Protein AF-A0A9X3ATW0-F1 (afdb_monomer_lite)

Foldseek 3Di:
DPPDPPPDDPVPDDPVNVVVVVVVVVVVVVVLVVLVCVLCVQVVDDPPDPSNQVSVLVSLLVVLCVVPLVCQCVPVHDVRSVVCVVPVSVVSSVVSSVVVVVVVVPPPDD

Radius of gyration: 18.14 Å; chains: 1; bounding box: 45×29×46 Å

Organism: NCBI:txid2975440

Sequence (110 aa):
MLSCLPDCQLSELSASDWLWLLAFGVFVYASSRLWARWAFSYDKYPMTSLRWHAPRFIYIAFVTAMLTVVPAYTFFGEDSGYWYSRILYFPTILIAYAAWLLVDVNKPSE

pLDDT: mean 85.63, std 10.6, range [50.66, 95.44]

Structure (mmCIF, N/CA/C/O backbone):
data_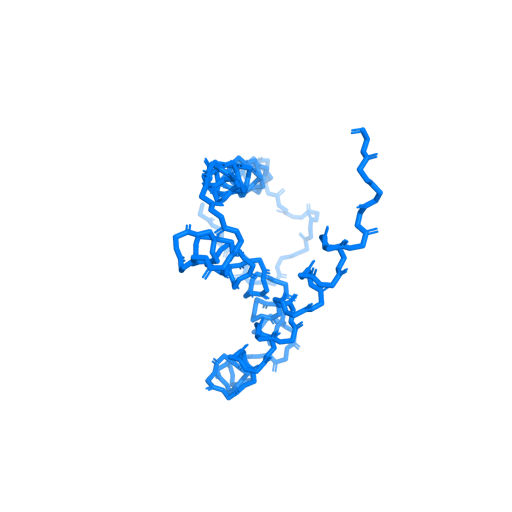AF-A0A9X3ATW0-F1
#
_entry.id   AF-A0A9X3ATW0-F1
#
loop_
_atom_site.group_PDB
_atom_site.id
_atom_site.type_symbol
_atom_site.label_atom_id
_atom_site.label_alt_id
_atom_site.label_comp_id
_atom_site.label_asym_id
_atom_site.label_entity_id
_atom_site.label_seq_id
_atom_site.pdbx_PDB_ins_code
_atom_site.Cartn_x
_atom_site.Cartn_y
_atom_site.Cartn_z
_atom_site.occupancy
_atom_site.B_iso_or_equiv
_atom_site.auth_seq_id
_atom_site.auth_comp_id
_atom_site.auth_asym_id
_atom_site.auth_atom_id
_atom_site.pdbx_PDB_model_num
ATOM 1 N N . MET A 1 1 ? 15.360 16.621 -16.004 1.00 50.66 1 MET A N 1
ATOM 2 C CA . MET A 1 1 ? 14.386 15.789 -16.742 1.00 50.66 1 MET A CA 1
ATOM 3 C C . MET A 1 1 ? 15.127 14.497 -17.004 1.00 50.66 1 MET A C 1
ATOM 5 O O . MET A 1 1 ? 16.267 14.594 -17.430 1.00 50.66 1 MET A O 1
ATOM 9 N N . LEU A 1 2 ? 14.579 13.352 -16.604 1.00 54.56 2 LEU A N 1
ATOM 10 C CA . LEU A 1 2 ? 15.272 12.058 -16.582 1.00 54.56 2 LEU A CA 1
ATOM 11 C C . LEU A 1 2 ? 15.494 11.541 -18.017 1.00 54.56 2 LEU A C 1
ATOM 13 O O . LEU A 1 2 ? 14.822 10.620 -18.461 1.00 54.56 2 LEU A O 1
ATOM 17 N N . SER A 1 3 ? 16.387 12.187 -18.769 1.00 56.72 3 SER A N 1
ATOM 18 C CA . SER A 1 3 ? 16.524 12.043 -20.226 1.00 56.72 3 SER A CA 1
ATOM 19 C C . SER A 1 3 ? 17.042 10.678 -20.689 1.00 56.72 3 SER A C 1
ATOM 21 O O . SER A 1 3 ? 17.062 10.425 -21.886 1.00 56.72 3 SER A O 1
ATOM 23 N N . CYS A 1 4 ? 17.501 9.834 -19.764 1.00 59.97 4 CYS A N 1
ATOM 24 C CA . CYS A 1 4 ? 18.221 8.594 -20.058 1.00 59.97 4 CYS A CA 1
ATOM 25 C C . CYS A 1 4 ? 17.626 7.354 -19.358 1.00 59.97 4 CYS A C 1
ATOM 27 O O . CYS A 1 4 ? 18.201 6.271 -19.409 1.00 59.97 4 CYS A O 1
ATOM 29 N N . LEU A 1 5 ? 16.464 7.466 -18.698 1.00 54.25 5 LEU A N 1
ATOM 30 C CA . LEU A 1 5 ? 15.741 6.255 -18.292 1.00 54.25 5 LEU A CA 1
ATOM 31 C C . LEU A 1 5 ? 15.060 5.622 -19.518 1.00 54.25 5 LEU A C 1
ATOM 33 O O . LEU A 1 5 ? 14.443 6.361 -20.288 1.00 54.25 5 LEU A O 1
ATOM 37 N N . PRO A 1 6 ? 15.112 4.286 -19.686 1.00 57.47 6 PRO A N 1
ATOM 38 C CA . PRO A 1 6 ? 15.538 3.281 -18.703 1.00 57.47 6 PRO A CA 1
ATOM 39 C C . PRO A 1 6 ? 16.987 2.766 -18.853 1.00 57.47 6 PRO A C 1
ATOM 41 O O . PRO A 1 6 ? 17.419 1.984 -18.012 1.00 57.47 6 PRO A O 1
ATOM 44 N N . ASP A 1 7 ? 17.738 3.190 -19.874 1.00 63.56 7 ASP A N 1
ATOM 45 C CA . ASP A 1 7 ? 18.985 2.526 -20.303 1.00 63.56 7 ASP A CA 1
ATOM 46 C C . ASP A 1 7 ? 20.279 3.039 -19.635 1.00 63.56 7 ASP A C 1
ATOM 48 O O . ASP A 1 7 ? 21.371 2.550 -19.926 1.00 63.56 7 ASP A O 1
ATOM 52 N N . CYS A 1 8 ? 20.187 4.014 -18.730 1.00 65.25 8 CYS A N 1
ATOM 53 C CA . CYS A 1 8 ? 21.352 4.579 -18.048 1.00 65.25 8 CYS A CA 1
ATOM 54 C C . CYS A 1 8 ? 21.910 3.679 -16.927 1.00 65.25 8 CYS A C 1
ATOM 56 O O . CYS A 1 8 ? 21.171 3.187 -16.070 1.00 65.25 8 CYS A O 1
ATOM 58 N N . GLN A 1 9 ? 23.241 3.547 -16.854 1.00 66.44 9 GLN A N 1
ATOM 59 C CA . GLN A 1 9 ? 23.905 2.949 -15.690 1.00 66.44 9 GLN A CA 1
ATOM 60 C C . GLN A 1 9 ? 23.825 3.892 -14.476 1.00 66.44 9 GLN A C 1
ATOM 62 O O . GLN A 1 9 ? 23.931 5.108 -14.615 1.00 66.44 9 GLN A O 1
ATOM 67 N N . LEU A 1 10 ? 23.696 3.342 -13.258 1.00 66.38 10 LEU A N 1
ATOM 68 C CA . LEU A 1 10 ? 23.585 4.123 -12.008 1.00 66.38 10 LEU A CA 1
ATOM 69 C C . LEU A 1 10 ? 24.740 5.122 -11.789 1.00 66.38 10 LEU A C 1
ATOM 71 O O . LEU A 1 10 ? 24.563 6.136 -11.115 1.00 66.38 10 LEU A O 1
ATOM 75 N N . SER A 1 11 ? 25.913 4.840 -12.361 1.00 69.19 11 SER A N 1
ATOM 76 C CA . SER A 1 11 ? 27.105 5.697 -12.338 1.00 69.19 11 SER A CA 1
ATOM 77 C C . SER A 1 11 ? 27.002 6.946 -13.216 1.00 69.19 11 SER A C 1
ATOM 79 O O . SER A 1 11 ? 27.793 7.866 -13.035 1.00 69.19 11 SER A O 1
ATOM 81 N N . GLU A 1 12 ? 26.057 6.986 -14.155 1.00 75.25 12 GLU A N 1
ATOM 82 C CA . GLU A 1 12 ? 25.860 8.098 -15.093 1.00 75.25 12 GLU A CA 1
ATOM 83 C C . GLU A 1 12 ? 24.791 9.094 -14.620 1.00 75.25 12 GLU A C 1
ATOM 85 O O . GLU A 1 12 ? 24.587 10.131 -15.252 1.00 75.25 12 GLU A O 1
ATOM 90 N N . LEU A 1 13 ? 24.120 8.817 -13.493 1.00 72.69 13 LEU A N 1
ATOM 91 C CA . LEU A 1 13 ? 23.143 9.744 -12.929 1.00 72.69 13 LEU A CA 1
ATOM 92 C C . LEU A 1 13 ? 23.823 11.029 -12.465 1.00 72.69 13 LEU A C 1
ATOM 94 O O . LEU A 1 13 ? 24.754 11.020 -11.654 1.00 72.69 13 LEU A O 1
ATOM 98 N N . SER A 1 14 ? 23.283 12.157 -12.917 1.00 82.94 14 SER A N 1
ATOM 99 C CA . SER A 1 14 ? 23.728 13.460 -12.449 1.00 82.94 14 SER A CA 1
ATOM 100 C C . SER A 1 14 ? 23.337 13.678 -10.980 1.00 82.94 14 SER A C 1
ATOM 102 O O . SER A 1 14 ? 22.408 13.060 -10.450 1.00 82.94 14 SER A O 1
ATOM 104 N N . ALA A 1 15 ? 24.023 14.597 -10.295 1.00 84.62 15 ALA A N 1
ATOM 105 C CA . ALA A 1 15 ? 23.716 14.927 -8.900 1.00 84.62 15 ALA A CA 1
ATOM 106 C C . ALA A 1 15 ? 22.258 15.394 -8.701 1.00 84.62 15 ALA A C 1
ATOM 108 O O . ALA A 1 15 ? 21.668 15.153 -7.648 1.00 84.62 15 ALA A O 1
ATOM 109 N N . SER A 1 16 ? 21.654 16.032 -9.709 1.00 83.50 16 SER A N 1
ATOM 110 C CA . SER A 1 16 ? 20.244 16.422 -9.672 1.00 83.50 16 SER A CA 1
ATOM 111 C C . SER A 1 16 ? 19.303 15.222 -9.802 1.00 83.50 16 SER A C 1
ATOM 113 O O . SER A 1 16 ? 18.286 15.203 -9.114 1.00 83.50 16 SER A O 1
ATOM 115 N N . ASP A 1 17 ? 19.632 14.209 -10.610 1.00 80.25 17 ASP A N 1
ATOM 116 C CA . ASP A 1 17 ? 18.830 12.979 -10.722 1.00 80.25 17 ASP A CA 1
ATOM 117 C C . ASP A 1 17 ? 18.813 12.203 -9.398 1.00 80.25 17 ASP A C 1
ATOM 119 O O . ASP A 1 17 ? 17.756 11.762 -8.943 1.00 80.25 17 ASP A O 1
ATOM 123 N N . TRP A 1 18 ? 19.957 12.129 -8.711 1.00 83.12 18 TRP A N 1
ATOM 124 C CA . TRP A 1 18 ? 20.038 11.578 -7.355 1.00 83.12 18 TRP A CA 1
ATOM 125 C C . TRP A 1 18 ? 19.181 12.350 -6.350 1.00 83.12 18 TRP A C 1
ATOM 127 O O . TRP A 1 18 ? 18.495 11.746 -5.522 1.00 83.12 18 TRP A O 1
ATOM 137 N N . LEU A 1 19 ? 19.179 13.682 -6.430 1.00 88.00 19 LEU A N 1
ATOM 138 C CA . LEU A 1 19 ? 18.367 14.525 -5.554 1.00 88.00 19 LEU A CA 1
ATOM 139 C C . LEU A 1 19 ? 16.867 14.303 -5.801 1.00 88.00 19 LEU A C 1
ATOM 141 O O . LEU A 1 19 ? 16.102 14.211 -4.842 1.00 88.00 19 LEU A O 1
ATOM 145 N N . TRP A 1 20 ? 16.452 14.130 -7.059 1.00 81.75 20 TRP A N 1
ATOM 146 C CA . TRP A 1 20 ? 15.076 13.766 -7.407 1.00 81.75 20 TRP A CA 1
ATOM 147 C C . TRP A 1 20 ? 14.677 12.386 -6.882 1.00 81.75 20 TRP A C 1
ATOM 149 O O . TRP A 1 20 ? 13.587 12.252 -6.327 1.00 81.75 20 TRP A O 1
ATOM 159 N N . LEU A 1 21 ? 15.548 11.379 -6.994 1.00 81.81 21 LEU A N 1
ATOM 160 C CA . LEU A 1 21 ? 15.294 10.044 -6.441 1.00 81.81 21 LEU A CA 1
ATOM 161 C C . LEU A 1 21 ? 15.145 10.073 -4.916 1.00 81.81 21 LEU A C 1
ATOM 163 O O . LEU A 1 21 ? 14.213 9.476 -4.374 1.00 81.81 21 LEU A O 1
ATOM 167 N N . LEU A 1 22 ? 16.018 10.806 -4.218 1.00 88.00 22 LEU A N 1
ATOM 168 C CA . LEU A 1 22 ? 15.919 10.981 -2.768 1.00 88.00 22 LEU A CA 1
ATOM 169 C C . LEU A 1 22 ? 14.641 11.725 -2.375 1.00 88.00 22 LEU A C 1
ATOM 171 O O . LEU A 1 22 ? 13.931 11.282 -1.472 1.00 88.00 22 LEU A O 1
ATOM 175 N N . ALA A 1 23 ? 14.311 12.818 -3.066 1.00 87.69 23 ALA A N 1
ATOM 176 C CA . ALA A 1 23 ? 13.084 13.572 -2.823 1.00 87.69 23 ALA A CA 1
ATOM 177 C C . ALA A 1 23 ? 11.837 12.702 -3.039 1.00 87.69 23 ALA A C 1
ATOM 179 O O . ALA A 1 23 ? 10.919 12.723 -2.217 1.00 87.69 23 ALA A O 1
ATOM 180 N N . PHE A 1 24 ? 11.828 11.886 -4.095 1.00 84.00 24 PHE A N 1
ATOM 181 C CA . PHE A 1 24 ? 10.763 10.925 -4.358 1.00 84.00 24 PHE A CA 1
ATOM 182 C C . PHE A 1 24 ? 10.653 9.877 -3.242 1.00 84.00 24 PHE A C 1
ATOM 184 O O . PHE A 1 24 ? 9.561 9.651 -2.721 1.00 84.00 24 PHE A O 1
ATOM 191 N N . GLY A 1 25 ? 11.771 9.292 -2.804 1.00 85.69 25 GLY A N 1
ATOM 192 C CA . GLY A 1 25 ? 11.788 8.336 -1.693 1.00 85.69 25 GLY A CA 1
ATOM 193 C C . GLY A 1 25 ? 11.249 8.933 -0.388 1.00 85.69 25 GLY A C 1
ATOM 194 O O . GLY A 1 25 ? 10.403 8.326 0.274 1.00 85.69 25 GLY A O 1
ATOM 195 N N . VAL A 1 26 ? 11.668 10.157 -0.047 1.00 89.06 26 VAL A N 1
ATOM 196 C CA . VAL A 1 26 ? 11.159 10.896 1.121 1.00 89.06 26 VAL A CA 1
ATOM 197 C C . VAL A 1 26 ? 9.661 11.165 0.991 1.00 89.06 26 VAL A C 1
ATOM 199 O O . VAL A 1 26 ? 8.919 10.969 1.955 1.00 89.06 26 VAL A O 1
ATOM 202 N N . PHE A 1 27 ? 9.195 11.570 -0.190 1.00 88.50 27 PHE A N 1
ATOM 203 C CA . PHE A 1 27 ? 7.780 11.819 -0.452 1.00 88.50 27 PHE A CA 1
ATOM 204 C C . PHE A 1 27 ? 6.928 10.557 -0.275 1.00 88.50 27 PHE A C 1
ATOM 206 O O . PHE A 1 27 ? 5.902 10.599 0.410 1.00 88.50 27 PHE A O 1
ATOM 213 N N . VAL A 1 28 ? 7.363 9.424 -0.833 1.00 84.81 28 VAL A N 1
ATOM 214 C CA . VAL A 1 28 ? 6.675 8.131 -0.692 1.00 84.81 28 VAL A CA 1
ATOM 215 C C . VAL A 1 28 ? 6.627 7.705 0.776 1.00 84.81 28 VAL A C 1
ATOM 217 O O . VAL A 1 28 ? 5.570 7.310 1.268 1.00 84.81 28 VAL A O 1
ATOM 220 N N . TYR A 1 29 ? 7.735 7.844 1.506 1.00 86.75 29 TYR A N 1
ATOM 221 C CA . TYR A 1 29 ? 7.803 7.517 2.930 1.00 86.75 29 TYR A CA 1
ATOM 222 C C . TYR A 1 29 ? 6.902 8.408 3.801 1.00 86.75 29 TYR A C 1
ATOM 224 O O . TYR A 1 29 ? 6.191 7.923 4.684 1.00 86.75 29 TYR A O 1
ATOM 232 N N . ALA A 1 30 ? 6.901 9.720 3.560 1.00 88.88 30 ALA A N 1
ATOM 233 C CA . ALA A 1 30 ? 6.039 10.648 4.284 1.00 88.88 30 ALA A CA 1
ATOM 234 C C . ALA A 1 30 ? 4.555 10.361 4.000 1.00 88.88 30 ALA A C 1
ATOM 236 O O . ALA A 1 30 ? 3.741 10.309 4.927 1.00 88.88 30 ALA A O 1
ATOM 237 N N . SER A 1 31 ? 4.222 10.112 2.731 1.00 87.00 31 SER A N 1
ATOM 238 C CA . SER A 1 31 ? 2.864 9.786 2.291 1.00 87.00 31 SER A CA 1
ATOM 239 C C . SER A 1 31 ? 2.372 8.477 2.906 1.00 87.00 31 SER A C 1
ATOM 241 O O . SER A 1 31 ? 1.271 8.441 3.454 1.00 87.00 31 SER A O 1
ATOM 243 N N . SER A 1 32 ? 3.194 7.424 2.911 1.00 84.94 32 SER A N 1
ATOM 244 C CA . SER A 1 32 ? 2.817 6.132 3.498 1.00 84.94 32 SER A CA 1
ATOM 245 C C . SER A 1 32 ? 2.550 6.241 5.001 1.00 84.94 32 SER A C 1
ATOM 247 O O . SER A 1 32 ? 1.546 5.717 5.485 1.00 84.94 32 SER A O 1
ATOM 249 N N . ARG A 1 33 ? 3.369 7.001 5.744 1.00 89.75 33 ARG A N 1
ATOM 250 C CA . ARG A 1 33 ? 3.128 7.273 7.170 1.00 89.75 33 ARG A CA 1
ATOM 251 C C . ARG A 1 33 ? 1.838 8.041 7.419 1.00 89.75 33 ARG A C 1
ATOM 253 O O . ARG A 1 33 ? 1.133 7.736 8.381 1.00 89.75 33 ARG A O 1
ATOM 260 N N . LEU A 1 34 ? 1.537 9.044 6.597 1.00 90.75 34 LEU A N 1
ATOM 261 C CA . LEU A 1 34 ? 0.306 9.818 6.734 1.00 90.75 34 LEU A CA 1
ATOM 262 C C . LEU A 1 34 ? -0.922 8.929 6.510 1.00 90.75 34 LEU A C 1
ATOM 264 O O . LEU A 1 34 ? -1.857 8.959 7.310 1.00 90.75 34 LEU A O 1
ATOM 268 N N . TRP A 1 35 ? -0.881 8.096 5.471 1.00 89.12 35 TRP A N 1
ATOM 269 C CA . TRP A 1 35 ? -1.947 7.152 5.148 1.00 89.12 35 TRP A CA 1
ATOM 270 C C . TRP A 1 35 ? -2.133 6.091 6.229 1.00 89.12 35 TRP A C 1
ATOM 272 O O . TRP A 1 35 ? -3.266 5.823 6.616 1.00 89.12 35 TRP A O 1
ATOM 282 N N . ALA A 1 36 ? -1.044 5.550 6.779 1.00 90.62 36 ALA A N 1
ATOM 283 C CA . ALA A 1 36 ? -1.111 4.624 7.904 1.00 90.62 36 ALA A CA 1
ATOM 284 C C . ALA A 1 36 ? -1.775 5.285 9.122 1.00 90.62 36 ALA A C 1
ATOM 286 O O . ALA A 1 36 ? -2.734 4.754 9.676 1.00 90.62 36 ALA A O 1
ATOM 287 N N . ARG A 1 37 ? -1.323 6.485 9.513 1.00 93.38 37 ARG A N 1
ATOM 288 C CA . ARG A 1 37 ? -1.914 7.226 10.642 1.00 93.38 37 ARG A CA 1
ATOM 289 C C . ARG A 1 37 ? -3.398 7.487 10.438 1.00 93.38 37 ARG A C 1
ATOM 291 O O . ARG A 1 37 ? -4.182 7.277 11.358 1.00 93.38 37 ARG A O 1
ATOM 298 N N . TRP A 1 38 ? -3.789 7.921 9.243 1.00 93.69 38 TRP A N 1
ATOM 299 C CA . TRP A 1 38 ? -5.195 8.095 8.903 1.00 93.69 38 TRP A CA 1
ATOM 300 C C . TRP A 1 38 ? -5.961 6.776 9.024 1.00 93.69 38 TRP A C 1
ATOM 302 O O . TRP A 1 38 ? -6.994 6.748 9.690 1.00 93.69 38 TRP A O 1
ATOM 312 N N . ALA A 1 39 ? -5.435 5.684 8.468 1.00 91.19 39 ALA A N 1
ATOM 313 C CA . ALA A 1 39 ? -6.102 4.390 8.465 1.00 91.19 39 ALA A CA 1
ATOM 314 C C . ALA A 1 39 ? -6.367 3.852 9.876 1.00 91.19 39 ALA A C 1
ATOM 316 O O . ALA A 1 39 ? -7.471 3.392 10.176 1.00 91.19 39 ALA A O 1
ATOM 317 N N . PHE A 1 40 ? -5.374 3.978 10.755 1.00 90.44 40 PHE A N 1
ATOM 318 C CA . PHE A 1 40 ? -5.443 3.494 12.132 1.00 90.44 40 PHE A CA 1
ATOM 319 C C . PHE A 1 40 ? -6.096 4.487 13.105 1.00 90.44 40 PHE A C 1
ATOM 321 O O . PHE A 1 40 ? -6.621 4.075 14.131 1.00 90.44 40 PHE A O 1
ATOM 328 N N . SER A 1 41 ? -6.242 5.772 12.754 1.00 92.50 41 SER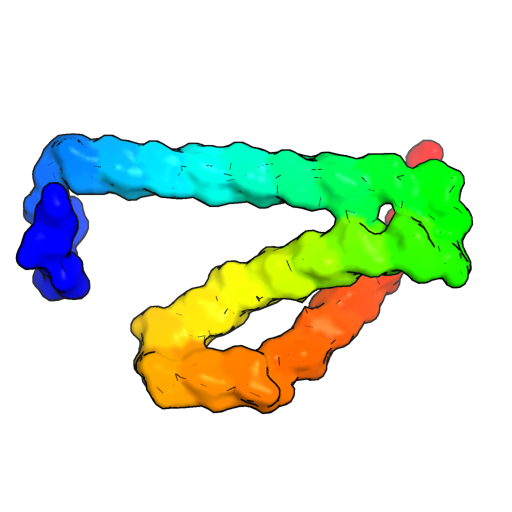 A N 1
ATOM 329 C CA . SER A 1 41 ? -6.977 6.752 13.586 1.00 92.50 41 SER A CA 1
ATOM 330 C C . SER A 1 41 ? -8.446 6.379 13.875 1.00 92.50 41 SER A C 1
ATOM 332 O O . SER A 1 41 ? -9.086 6.949 14.762 1.00 92.50 41 SER A O 1
ATOM 334 N N . TYR A 1 42 ? -8.988 5.405 13.140 1.00 88.31 42 TYR A N 1
ATOM 335 C CA . TYR A 1 42 ? -10.333 4.861 13.306 1.00 88.31 42 TYR A CA 1
ATOM 336 C C . TYR A 1 42 ? -10.418 3.730 14.350 1.00 88.31 42 TYR A C 1
ATOM 338 O O . TYR A 1 42 ? -11.454 3.075 14.422 1.00 88.31 42 TYR A O 1
ATOM 346 N N . ASP A 1 43 ? -9.383 3.495 15.168 1.00 86.88 43 ASP A N 1
ATOM 347 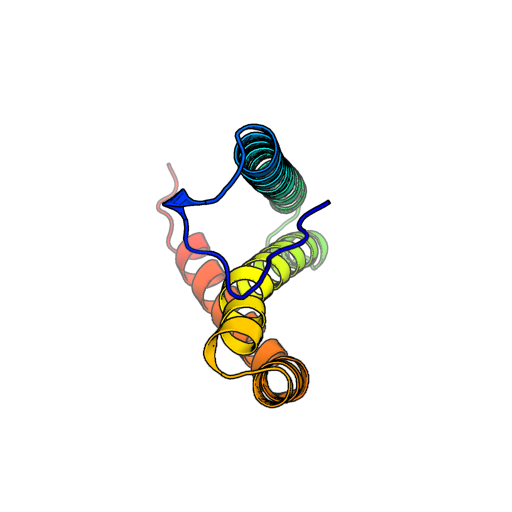C CA . ASP A 1 43 ? -9.407 2.531 16.294 1.00 86.88 43 ASP A CA 1
ATOM 348 C C . ASP A 1 43 ? -10.528 2.790 17.313 1.00 86.88 43 ASP A C 1
ATOM 350 O O . ASP A 1 43 ? -10.972 1.881 18.003 1.00 86.88 43 ASP A O 1
ATOM 354 N N . LYS A 1 44 ? -11.057 4.018 17.366 1.00 89.25 44 LYS A N 1
ATOM 355 C CA . LYS A 1 44 ? -12.211 4.364 18.211 1.00 89.25 44 LYS A CA 1
ATOM 356 C C . LYS A 1 44 ? -13.517 3.653 17.831 1.00 89.25 44 LYS A C 1
ATOM 358 O O . LYS A 1 44 ? -14.474 3.695 18.599 1.00 89.25 44 LYS A O 1
ATOM 363 N N . TYR A 1 45 ? -13.611 3.097 16.623 1.00 90.19 45 TYR A N 1
ATOM 364 C CA . TYR A 1 45 ? -14.796 2.371 16.172 1.00 90.19 45 TYR A CA 1
ATOM 365 C C . TYR A 1 45 ? -14.653 0.878 16.479 1.00 90.19 45 TYR A C 1
ATOM 367 O O . TYR A 1 45 ? -13.547 0.352 16.386 1.00 90.19 45 TYR A O 1
ATOM 375 N N . PRO A 1 46 ? -15.747 0.166 16.800 1.00 90.44 46 PRO A N 1
ATOM 376 C CA . PRO A 1 46 ? -15.663 -1.260 17.079 1.00 90.44 46 PRO A CA 1
ATOM 377 C C . PRO A 1 46 ? -15.220 -2.021 15.830 1.00 90.44 46 PRO A C 1
ATOM 379 O O . PRO A 1 46 ? -15.612 -1.662 14.713 1.00 90.44 46 PRO A O 1
ATOM 382 N N . MET A 1 47 ? -14.456 -3.096 16.033 1.00 89.44 47 MET A N 1
ATOM 383 C CA . MET A 1 47 ? -13.917 -3.925 14.952 1.00 89.44 47 MET A CA 1
ATOM 384 C C . MET A 1 47 ? -15.016 -4.419 14.007 1.00 89.44 47 MET A C 1
ATOM 386 O O . MET A 1 47 ? -14.825 -4.398 12.806 1.00 89.44 47 MET A O 1
ATOM 390 N N . THR A 1 48 ? -16.208 -4.742 14.514 1.00 89.56 48 THR A N 1
ATOM 391 C CA . THR A 1 48 ? -17.364 -5.181 13.708 1.00 89.56 48 THR A CA 1
ATOM 392 C C . THR A 1 48 ? -17.919 -4.117 12.754 1.00 89.56 48 THR A C 1
ATOM 394 O O . THR A 1 48 ? -18.771 -4.418 11.917 1.00 89.56 48 THR A O 1
ATOM 397 N N . SER A 1 49 ? -17.488 -2.859 12.873 1.00 93.06 49 SER A N 1
ATOM 398 C CA . SER A 1 49 ? -17.996 -1.768 12.051 1.00 93.06 49 SER A CA 1
ATOM 399 C C . SER A 1 49 ? -17.212 -1.601 10.753 1.00 93.06 49 SER A C 1
ATOM 401 O O . SER A 1 49 ? -15.981 -1.608 10.714 1.00 93.06 49 SER A O 1
ATOM 403 N N . LEU A 1 50 ? -17.937 -1.287 9.678 1.00 91.94 50 LEU A N 1
ATOM 404 C CA . LEU A 1 50 ? -17.327 -0.922 8.398 1.00 91.94 50 LEU A CA 1
ATOM 405 C C . LEU A 1 50 ? -16.388 0.292 8.522 1.00 91.94 50 LEU A C 1
ATOM 407 O O . LEU A 1 50 ? -15.405 0.389 7.794 1.00 91.94 50 LEU A O 1
ATOM 411 N N . ARG A 1 51 ? -16.660 1.203 9.466 1.00 92.25 51 ARG A N 1
ATOM 412 C CA . ARG A 1 51 ? -15.820 2.383 9.736 1.00 92.25 51 ARG A CA 1
ATOM 413 C C . ARG A 1 51 ? -14.446 2.018 10.298 1.00 92.25 51 ARG A C 1
ATOM 415 O O . ARG A 1 51 ? -13.510 2.784 10.096 1.00 92.25 51 ARG A O 1
ATOM 422 N N . TRP A 1 52 ? -14.321 0.874 10.970 1.00 92.81 52 TRP A N 1
ATOM 423 C CA . TRP A 1 52 ? -13.030 0.333 11.388 1.00 92.81 52 TRP A CA 1
ATOM 424 C C . TRP A 1 52 ? -12.323 -0.358 10.209 1.00 92.81 52 TRP A C 1
ATOM 426 O O . TRP A 1 52 ? -11.152 -0.093 9.941 1.00 92.81 52 TRP A O 1
ATOM 436 N N . HIS A 1 53 ? -13.038 -1.173 9.431 1.00 94.19 53 HIS A N 1
ATOM 437 C CA . HIS A 1 53 ? -12.431 -1.953 8.347 1.00 94.19 53 HIS A CA 1
ATOM 438 C C . HIS A 1 53 ? -12.011 -1.130 7.120 1.00 94.19 53 HIS A C 1
ATOM 440 O O . HIS A 1 53 ? -10.886 -1.276 6.643 1.00 94.19 53 HIS A O 1
ATOM 446 N N . ALA A 1 54 ? -12.889 -0.266 6.604 1.00 93.62 54 ALA A N 1
ATOM 447 C CA . ALA A 1 54 ? -12.704 0.420 5.324 1.00 93.62 54 ALA A CA 1
ATOM 448 C C . ALA A 1 54 ? -11.379 1.199 5.195 1.00 93.62 54 ALA A C 1
ATOM 450 O O . ALA A 1 54 ? -10.667 0.980 4.213 1.00 93.62 54 ALA A O 1
ATOM 451 N N . PRO A 1 55 ? -10.983 2.066 6.147 1.00 93.62 55 PRO A N 1
ATOM 452 C CA . PRO A 1 55 ? -9.756 2.844 5.987 1.00 93.62 55 PRO A CA 1
ATOM 453 C C . PRO A 1 55 ? -8.490 1.965 6.056 1.00 93.62 55 PRO A C 1
ATOM 455 O O . PRO A 1 55 ? -7.538 2.200 5.312 1.00 93.62 55 PRO A O 1
ATOM 458 N N . ARG A 1 56 ? -8.501 0.889 6.859 1.00 93.69 56 ARG A N 1
ATOM 459 C CA . ARG A 1 56 ? -7.420 -0.117 6.917 1.00 93.69 56 ARG A CA 1
ATOM 460 C C . ARG A 1 56 ? -7.330 -0.926 5.630 1.00 93.69 56 ARG A C 1
ATOM 462 O O . ARG A 1 56 ? -6.236 -1.139 5.121 1.00 93.69 56 ARG A O 1
ATOM 469 N N . PHE A 1 57 ? -8.476 -1.335 5.088 1.00 94.38 57 PHE A N 1
ATOM 470 C CA . PHE A 1 57 ? -8.546 -2.044 3.815 1.00 94.38 57 PHE A CA 1
ATOM 471 C C . PHE A 1 57 ? -7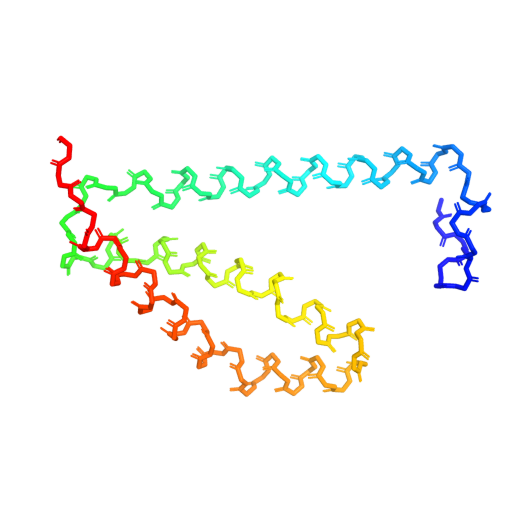.975 -1.197 2.675 1.00 94.38 57 PHE A C 1
ATOM 473 O O . PHE A 1 57 ? -7.150 -1.686 1.912 1.00 94.38 57 PHE A O 1
ATOM 480 N N . ILE A 1 58 ? -8.345 0.087 2.601 1.00 93.19 58 ILE A N 1
ATOM 481 C CA . ILE A 1 58 ? -7.815 1.028 1.601 1.00 93.19 58 ILE A CA 1
ATOM 482 C C . ILE A 1 58 ? -6.293 1.165 1.726 1.00 93.19 58 ILE A C 1
ATOM 484 O O . ILE A 1 58 ? -5.585 1.112 0.721 1.00 93.19 58 ILE A O 1
ATOM 488 N N . TYR A 1 59 ? -5.776 1.310 2.949 1.00 93.19 59 TYR A N 1
ATOM 489 C CA . TYR A 1 59 ? -4.334 1.386 3.182 1.00 93.19 59 TYR A CA 1
ATOM 490 C C . TYR A 1 59 ? -3.606 0.103 2.761 1.00 93.19 59 TYR A C 1
ATOM 492 O O . TYR A 1 59 ? -2.603 0.170 2.052 1.00 93.19 59 TYR A O 1
ATOM 500 N N . ILE A 1 60 ? -4.125 -1.064 3.146 1.00 93.69 60 ILE A N 1
ATOM 501 C CA . ILE A 1 60 ? -3.541 -2.359 2.777 1.00 93.69 60 ILE A CA 1
ATOM 502 C C . ILE A 1 60 ? -3.586 -2.552 1.263 1.00 93.69 60 ILE A C 1
ATOM 504 O O . ILE A 1 60 ? -2.570 -2.921 0.689 1.00 93.69 60 ILE A O 1
ATOM 508 N N . ALA A 1 61 ? -4.696 -2.210 0.604 1.00 92.81 61 ALA A N 1
ATOM 509 C CA . ALA A 1 61 ? -4.805 -2.241 -0.850 1.00 92.81 61 ALA A CA 1
ATOM 510 C C . ALA A 1 61 ? -3.710 -1.397 -1.517 1.00 92.81 61 ALA A C 1
ATOM 512 O O . ALA A 1 61 ? -2.985 -1.892 -2.377 1.00 92.81 61 ALA A O 1
ATOM 513 N N . PHE A 1 62 ? -3.525 -0.153 -1.065 1.00 90.56 62 PHE A N 1
ATOM 514 C CA . PHE A 1 62 ? -2.470 0.726 -1.568 1.00 90.56 62 PHE A CA 1
ATOM 515 C C . PHE A 1 62 ? -1.071 0.106 -1.416 1.00 90.56 62 PHE A C 1
ATOM 517 O O . PHE A 1 62 ? -0.308 0.059 -2.382 1.00 90.56 62 PHE A O 1
ATOM 524 N N . VAL A 1 63 ? -0.742 -0.417 -0.230 1.00 91.19 63 VAL A N 1
ATOM 525 C CA . VAL A 1 63 ? 0.552 -1.072 0.018 1.00 91.19 63 VAL A CA 1
ATOM 526 C C . VAL A 1 63 ? 0.716 -2.310 -0.864 1.00 91.19 63 VAL A C 1
ATOM 528 O O . VAL A 1 63 ? 1.765 -2.488 -1.482 1.00 91.19 63 VAL A O 1
ATOM 531 N N . THR A 1 64 ? -0.322 -3.139 -0.988 1.00 93.00 64 THR A N 1
ATOM 532 C CA . THR A 1 64 ? -0.316 -4.310 -1.868 1.00 93.00 64 THR A CA 1
ATOM 533 C C . THR A 1 64 ? -0.068 -3.903 -3.317 1.00 93.00 64 THR A C 1
ATOM 535 O O . THR A 1 64 ? 0.781 -4.515 -3.956 1.00 93.00 64 THR A O 1
ATOM 538 N N . ALA A 1 65 ? -0.719 -2.857 -3.838 1.00 89.94 65 ALA A N 1
ATOM 539 C CA . ALA A 1 65 ? -0.476 -2.371 -5.199 1.00 89.94 65 ALA A CA 1
ATOM 540 C C . ALA A 1 65 ? 0.984 -1.961 -5.412 1.00 89.94 65 ALA A C 1
ATOM 542 O O . ALA A 1 65 ? 1.597 -2.369 -6.396 1.00 89.94 65 ALA A O 1
ATOM 543 N N . MET A 1 66 ? 1.558 -1.205 -4.474 1.00 88.56 66 MET A N 1
ATOM 544 C CA . MET A 1 66 ? 2.960 -0.781 -4.554 1.00 88.56 66 MET A CA 1
ATOM 545 C C . MET A 1 66 ? 3.933 -1.964 -4.536 1.00 88.56 66 MET A C 1
ATOM 547 O O . MET A 1 66 ? 4.945 -1.929 -5.227 1.00 88.56 66 MET A O 1
ATOM 551 N N . LEU A 1 67 ? 3.620 -3.024 -3.789 1.00 90.12 67 LEU A N 1
ATOM 552 C CA . LEU A 1 67 ? 4.473 -4.210 -3.678 1.00 90.12 67 LEU A CA 1
ATOM 553 C C . LEU A 1 67 ? 4.268 -5.242 -4.789 1.00 90.12 67 LEU A C 1
ATOM 555 O O . LEU A 1 67 ? 5.099 -6.132 -4.935 1.00 90.12 67 LEU A O 1
ATOM 559 N N . THR A 1 68 ? 3.170 -5.173 -5.540 1.00 91.12 68 THR A N 1
ATOM 560 C CA . THR A 1 68 ? 2.810 -6.229 -6.499 1.00 91.12 68 THR A CA 1
ATOM 561 C C . THR A 1 68 ? 2.623 -5.703 -7.910 1.00 91.12 68 THR A C 1
ATOM 563 O O . THR A 1 68 ? 3.283 -6.190 -8.820 1.00 91.12 68 THR A O 1
ATOM 566 N N . VAL A 1 69 ? 1.796 -4.673 -8.105 1.00 88.94 69 VAL A N 1
ATOM 567 C CA . VAL A 1 69 ? 1.500 -4.112 -9.429 1.00 88.94 69 VAL A CA 1
ATOM 568 C C . VAL A 1 69 ? 2.727 -3.417 -10.005 1.00 88.94 69 VAL A C 1
ATOM 570 O O . VAL A 1 69 ? 3.043 -3.633 -11.171 1.00 88.94 69 VAL A O 1
ATOM 573 N N . VAL A 1 70 ? 3.441 -2.622 -9.197 1.00 86.75 70 VAL A N 1
ATOM 574 C CA . VAL A 1 70 ? 4.646 -1.918 -9.667 1.00 86.75 70 VAL A CA 1
ATOM 575 C C . VAL A 1 70 ? 5.726 -2.922 -10.088 1.00 86.75 70 VAL A C 1
ATOM 577 O O . VAL A 1 70 ? 6.130 -2.870 -11.245 1.00 86.75 70 VAL A O 1
ATOM 580 N N . PRO A 1 71 ? 6.122 -3.913 -9.261 1.00 87.31 71 PRO A N 1
ATOM 581 C CA . PRO A 1 71 ? 7.025 -4.970 -9.713 1.00 87.31 71 PRO A CA 1
ATOM 582 C C . PRO A 1 71 ? 6.490 -5.767 -10.903 1.00 87.31 71 PRO A C 1
ATOM 584 O O . PRO A 1 71 ? 7.261 -6.090 -11.802 1.00 87.31 71 PRO A O 1
ATOM 587 N N . ALA A 1 72 ? 5.187 -6.068 -10.947 1.00 88.81 72 ALA A N 1
ATOM 588 C CA . ALA A 1 72 ? 4.604 -6.812 -12.058 1.00 88.81 72 ALA A CA 1
ATOM 589 C C . ALA A 1 72 ? 4.774 -6.077 -13.391 1.00 88.81 72 ALA A C 1
ATOM 591 O O . ALA A 1 72 ? 5.147 -6.682 -14.392 1.00 88.81 72 ALA A O 1
ATOM 592 N N . TYR A 1 73 ? 4.547 -4.765 -13.378 1.00 85.56 73 TYR A N 1
ATOM 593 C CA . TYR A 1 73 ? 4.762 -3.897 -14.525 1.00 85.56 73 TYR A CA 1
ATOM 594 C C . TYR A 1 73 ? 6.252 -3.778 -14.876 1.00 85.56 73 TYR A C 1
ATOM 596 O O . TYR A 1 73 ? 6.632 -3.899 -16.036 1.00 85.56 73 TYR A O 1
ATOM 604 N N . THR A 1 74 ? 7.112 -3.566 -13.875 1.00 84.19 74 THR A N 1
ATOM 605 C CA . THR A 1 74 ? 8.545 -3.312 -14.084 1.00 84.19 74 THR A CA 1
ATOM 606 C C . THR A 1 74 ? 9.317 -4.546 -14.551 1.00 84.19 74 THR A C 1
ATOM 608 O O . THR A 1 74 ? 10.172 -4.419 -15.420 1.00 84.19 74 THR A O 1
ATOM 611 N N . PHE A 1 75 ? 9.055 -5.727 -13.984 1.00 88.44 75 PHE A N 1
ATOM 612 C CA . PHE A 1 75 ? 9.865 -6.925 -14.240 1.00 88.44 75 PHE A CA 1
ATOM 613 C C . PHE A 1 75 ? 9.283 -7.853 -15.301 1.00 88.44 75 PHE A C 1
ATOM 615 O O . PHE A 1 75 ? 10.042 -8.544 -15.976 1.00 88.44 75 PHE A O 1
ATOM 622 N N . PHE A 1 76 ? 7.958 -7.894 -15.441 1.00 89.56 76 PHE A N 1
ATOM 623 C CA . PHE A 1 76 ? 7.298 -8.795 -16.388 1.00 89.56 76 PHE A CA 1
ATOM 624 C C . PHE A 1 76 ? 6.712 -8.054 -17.603 1.00 89.56 76 PHE A C 1
ATOM 626 O O . PHE A 1 76 ? 6.345 -8.697 -18.585 1.00 89.56 76 PHE A O 1
ATOM 633 N N . GLY A 1 77 ? 6.687 -6.715 -17.567 1.00 86.88 77 GLY A N 1
ATOM 634 C CA . GLY A 1 77 ? 6.216 -5.855 -18.649 1.00 86.88 77 GLY A CA 1
ATOM 635 C C . GLY A 1 77 ? 4.810 -5.287 -18.436 1.00 86.88 77 GLY A C 1
ATOM 636 O O . GLY A 1 77 ? 4.094 -5.605 -17.480 1.00 86.88 77 GLY A O 1
ATOM 637 N N . GLU A 1 78 ? 4.405 -4.416 -19.359 1.00 89.12 78 GLU A N 1
ATOM 638 C CA . GLU A 1 78 ? 3.122 -3.706 -19.303 1.00 89.12 78 GLU A CA 1
ATOM 639 C C . GLU A 1 78 ? 1.925 -4.665 -19.352 1.00 89.12 78 GLU A C 1
ATOM 641 O O . GLU A 1 78 ? 1.026 -4.565 -18.513 1.00 89.12 78 GLU A O 1
ATOM 646 N N . ASP A 1 79 ? 1.952 -5.656 -20.250 1.00 90.56 79 ASP A N 1
ATOM 647 C CA . ASP A 1 79 ? 0.871 -6.637 -20.403 1.00 90.56 79 ASP A CA 1
ATOM 648 C C . ASP A 1 79 ? 0.626 -7.429 -19.113 1.00 90.56 79 ASP A C 1
ATOM 650 O O . ASP A 1 79 ? -0.515 -7.593 -18.672 1.00 90.56 79 ASP A O 1
ATOM 654 N N . SER A 1 80 ? 1.686 -7.894 -18.450 1.00 87.81 80 SER A N 1
ATOM 655 C CA . SER A 1 80 ? 1.558 -8.602 -17.174 1.00 87.81 80 SER A CA 1
ATOM 656 C C . SER A 1 80 ? 1.078 -7.691 -16.053 1.00 87.81 80 SER A C 1
ATOM 658 O O . SER A 1 80 ? 0.252 -8.122 -15.250 1.00 87.81 80 SER A O 1
ATOM 660 N N . GLY A 1 81 ? 1.540 -6.437 -15.998 1.00 88.56 81 GLY A N 1
ATOM 661 C CA . GLY A 1 81 ? 1.043 -5.454 -15.035 1.00 88.56 81 GLY A CA 1
ATOM 662 C C . GLY A 1 81 ? -0.455 -5.186 -15.219 1.00 88.56 81 GLY A C 1
ATOM 663 O O . GLY A 1 81 ? -1.217 -5.162 -14.245 1.00 88.56 81 GLY A O 1
ATOM 664 N N . TYR A 1 82 ? -0.904 -5.075 -16.470 1.00 90.69 82 TYR A N 1
ATOM 665 C CA . TYR A 1 82 ? -2.311 -4.918 -16.828 1.00 90.69 82 TYR A CA 1
ATOM 666 C C . TYR A 1 82 ? -3.151 -6.128 -16.397 1.00 90.69 82 TYR A C 1
ATOM 668 O O . TYR A 1 82 ? -4.137 -5.981 -15.672 1.00 90.69 82 TYR A O 1
ATOM 676 N N . TRP A 1 83 ? -2.754 -7.343 -16.780 1.00 89.94 83 TRP A N 1
ATOM 677 C CA . TRP A 1 83 ? -3.519 -8.544 -16.439 1.00 89.94 83 TRP A CA 1
ATOM 678 C C . TRP A 1 83 ? -3.504 -8.844 -14.938 1.00 89.94 83 TRP A C 1
ATOM 680 O O . TRP A 1 83 ? -4.538 -9.217 -14.375 1.00 89.94 83 TRP A O 1
ATOM 690 N N . TYR A 1 84 ? -2.374 -8.614 -14.266 1.00 90.81 84 TYR A N 1
ATOM 691 C CA . TYR A 1 84 ? -2.266 -8.745 -12.817 1.00 90.81 84 TYR A CA 1
ATOM 692 C C . TYR A 1 84 ? -3.202 -7.767 -12.098 1.00 90.81 84 TYR A C 1
ATOM 694 O O . TYR A 1 84 ? -4.012 -8.188 -11.270 1.00 90.81 84 TYR A O 1
ATOM 702 N N . SER A 1 85 ? -3.144 -6.476 -12.445 1.00 88.88 85 SER A N 1
ATOM 703 C CA . SER A 1 85 ? -3.994 -5.445 -11.832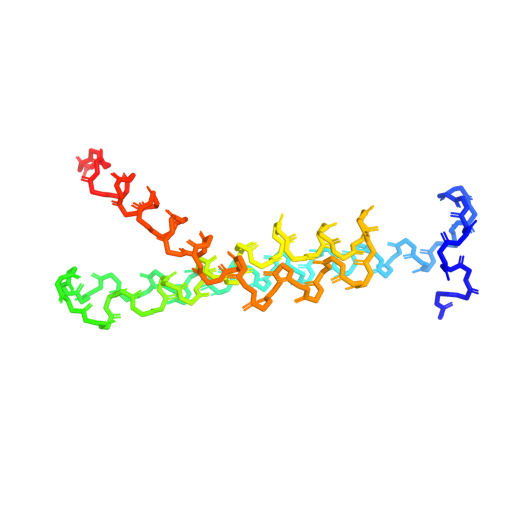 1.00 88.88 85 SER A CA 1
ATOM 704 C C . SER A 1 85 ? -5.486 -5.683 -12.078 1.00 88.88 85 SER A C 1
ATOM 706 O O . SER A 1 85 ? -6.308 -5.390 -11.209 1.00 88.88 85 SER A O 1
ATOM 708 N N . ARG A 1 86 ? -5.844 -6.270 -13.225 1.00 90.00 86 ARG A N 1
ATOM 709 C CA . ARG A 1 86 ? -7.233 -6.551 -13.593 1.00 90.00 86 ARG A CA 1
ATOM 710 C C . ARG A 1 86 ? -7.812 -7.803 -12.934 1.00 90.00 86 ARG A C 1
ATOM 712 O O . ARG A 1 86 ? -8.981 -7.790 -12.561 1.00 90.00 86 ARG A O 1
ATOM 719 N N . ILE A 1 87 ? -7.037 -8.884 -12.829 1.00 90.50 87 ILE A N 1
ATOM 720 C CA . ILE A 1 87 ? -7.553 -10.201 -12.412 1.00 90.50 87 ILE A CA 1
ATOM 721 C C . ILE A 1 87 ? -7.097 -10.569 -11.000 1.00 90.50 87 ILE A C 1
ATOM 723 O O . ILE A 1 87 ? -7.904 -10.998 -10.178 1.00 90.50 87 ILE A O 1
ATOM 727 N N . LEU A 1 88 ? -5.803 -10.428 -10.714 1.00 90.44 88 LEU A N 1
ATOM 728 C CA . LEU A 1 88 ? -5.176 -11.005 -9.522 1.00 90.44 88 LEU A CA 1
ATOM 729 C C . LEU A 1 88 ? -5.067 -10.024 -8.361 1.00 90.44 88 LEU A C 1
ATOM 731 O O . LEU A 1 88 ? -5.009 -10.448 -7.206 1.00 90.44 88 LEU A O 1
ATOM 735 N N . TYR A 1 89 ? -5.070 -8.725 -8.640 1.00 92.38 89 TYR A N 1
ATOM 736 C CA . TYR A 1 89 ? -4.894 -7.707 -7.616 1.00 92.38 89 TYR A CA 1
ATOM 737 C C . TYR A 1 89 ? -6.000 -7.751 -6.560 1.00 92.38 89 TYR A C 1
ATOM 739 O O . TYR A 1 89 ? -5.695 -7.841 -5.376 1.00 92.38 89 TYR A O 1
ATOM 747 N N . PHE A 1 90 ? -7.276 -7.789 -6.956 1.00 91.31 90 PHE A N 1
ATOM 748 C CA . PHE A 1 90 ? -8.377 -7.828 -5.988 1.00 91.31 90 PHE A CA 1
ATOM 749 C C . PHE A 1 90 ? -8.335 -9.072 -5.070 1.00 91.31 90 PHE A C 1
ATOM 751 O O . PHE A 1 90 ? -8.345 -8.891 -3.849 1.00 91.31 90 PHE A O 1
ATOM 758 N N . PRO A 1 91 ? -8.184 -10.313 -5.585 1.00 93.00 91 PRO A N 1
ATOM 759 C CA . PRO A 1 91 ? -7.916 -11.485 -4.746 1.00 93.00 91 PRO A CA 1
ATOM 760 C C . PRO A 1 91 ? -6.705 -11.317 -3.822 1.00 93.00 91 PRO A C 1
ATOM 762 O O . PRO A 1 91 ? -6.769 -11.676 -2.647 1.00 93.00 91 PRO A O 1
ATOM 765 N N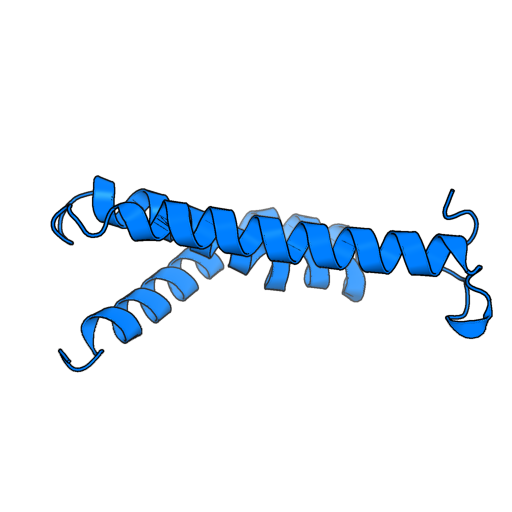 . THR A 1 92 ? -5.614 -10.734 -4.328 1.00 93.06 92 THR A N 1
ATOM 766 C CA . THR A 1 92 ? -4.386 -10.536 -3.548 1.00 93.06 92 THR A CA 1
ATOM 767 C C . THR A 1 92 ? -4.619 -9.580 -2.378 1.00 93.06 92 THR A C 1
ATOM 769 O O . THR A 1 92 ? -4.175 -9.863 -1.267 1.00 93.06 92 THR A O 1
ATOM 772 N N . ILE A 1 93 ? -5.360 -8.487 -2.583 1.00 95.00 93 ILE A N 1
ATOM 773 C CA . ILE A 1 93 ? -5.724 -7.552 -1.507 1.00 95.00 93 ILE A CA 1
ATOM 774 C C . ILE A 1 93 ? -6.573 -8.253 -0.446 1.00 95.00 93 ILE A C 1
ATOM 776 O O . ILE A 1 93 ? -6.341 -8.045 0.740 1.00 95.00 93 ILE A O 1
ATOM 780 N N . LEU A 1 94 ? -7.546 -9.083 -0.840 1.00 95.25 94 LEU A N 1
ATOM 781 C CA . LEU A 1 94 ? -8.390 -9.804 0.119 1.00 95.25 94 LEU A CA 1
ATOM 782 C C . LEU A 1 94 ? -7.563 -10.744 1.001 1.00 95.25 94 LEU A C 1
ATOM 784 O O . LEU A 1 94 ? -7.748 -10.762 2.218 1.00 95.25 94 LEU A O 1
ATOM 788 N N . ILE A 1 95 ? -6.623 -11.479 0.402 1.00 95.00 95 ILE A N 1
ATOM 789 C CA . ILE A 1 95 ? -5.710 -12.363 1.135 1.00 95.00 95 ILE A CA 1
ATOM 790 C C . ILE A 1 95 ? -4.804 -11.544 2.058 1.00 95.00 95 ILE A C 1
ATOM 792 O O . ILE A 1 95 ? -4.682 -11.871 3.237 1.00 95.00 95 ILE A O 1
ATOM 796 N N . ALA A 1 96 ? -4.210 -10.458 1.556 1.00 95.06 96 ALA A N 1
ATOM 797 C CA . ALA A 1 96 ? -3.356 -9.576 2.348 1.00 95.06 96 ALA A CA 1
ATOM 798 C C . ALA A 1 96 ? -4.115 -8.963 3.534 1.00 95.06 96 ALA A C 1
ATOM 800 O O . ALA A 1 96 ? -3.596 -8.904 4.648 1.00 95.06 96 ALA A O 1
ATOM 801 N N . TYR A 1 97 ? -5.366 -8.559 3.314 1.00 95.44 97 TYR A N 1
ATOM 802 C CA . TYR A 1 97 ? -6.231 -8.019 4.350 1.00 95.44 97 TYR A CA 1
ATOM 803 C C . TYR A 1 97 ? -6.578 -9.059 5.417 1.00 95.44 97 TYR A C 1
ATOM 805 O O . TYR A 1 97 ? -6.462 -8.776 6.608 1.00 95.44 97 TYR A O 1
ATOM 813 N N . ALA A 1 98 ? -6.960 -10.269 5.003 1.00 95.06 98 ALA A N 1
ATOM 814 C CA . ALA A 1 98 ? -7.251 -11.365 5.921 1.00 95.06 98 ALA A CA 1
ATOM 815 C C . ALA A 1 98 ? -6.012 -11.756 6.742 1.00 95.06 98 ALA A C 1
ATOM 817 O O . ALA A 1 98 ? -6.106 -11.903 7.957 1.00 95.06 98 ALA A O 1
ATOM 818 N N . ALA A 1 99 ? -4.843 -11.855 6.102 1.00 94.25 99 ALA A N 1
ATOM 819 C CA . ALA A 1 99 ? -3.579 -12.133 6.778 1.00 94.25 99 ALA A CA 1
ATOM 820 C C . ALA A 1 99 ? -3.235 -11.048 7.809 1.00 94.25 99 ALA A C 1
ATOM 822 O O . ALA A 1 99 ? -2.883 -11.363 8.944 1.00 94.25 99 ALA A O 1
ATOM 823 N N . TRP A 1 100 ? -3.389 -9.773 7.444 1.00 93.88 100 TRP A N 1
ATOM 824 C CA . TRP A 1 100 ? -3.188 -8.660 8.370 1.00 93.88 100 TRP A CA 1
ATOM 825 C C . TRP A 1 100 ? -4.147 -8.729 9.568 1.00 93.88 100 TRP A C 1
ATOM 827 O O . TRP A 1 100 ? -3.717 -8.567 10.707 1.00 93.88 100 TRP A O 1
ATOM 837 N N . LEU A 1 101 ? -5.425 -9.029 9.327 1.00 92.62 101 LEU A N 1
ATOM 838 C CA . LEU A 1 101 ? -6.442 -9.121 10.373 1.00 92.62 101 LEU A CA 1
ATOM 839 C C . LEU A 1 101 ? -6.167 -10.274 11.347 1.00 92.62 101 LEU A C 1
ATOM 841 O O . LEU A 1 101 ? -6.334 -10.105 12.550 1.00 92.62 101 LEU A O 1
ATOM 845 N N . LEU A 1 102 ? -5.687 -11.418 10.850 1.00 91.88 102 LEU A N 1
ATOM 846 C CA . LEU A 1 102 ? -5.254 -12.536 11.694 1.00 91.88 102 LEU A CA 1
ATOM 847 C C . LEU A 1 102 ? -4.087 -12.149 12.607 1.00 91.88 102 LEU A C 1
ATOM 849 O O . LEU A 1 102 ? -4.056 -12.558 13.765 1.00 91.88 102 LEU A O 1
ATOM 853 N N . VAL A 1 103 ? -3.133 -11.365 12.101 1.00 90.31 103 VAL A N 1
ATOM 854 C CA . VAL A 1 103 ? -2.028 -10.853 12.920 1.00 90.31 103 VAL A CA 1
ATOM 855 C C . VAL A 1 103 ? -2.552 -9.882 13.971 1.00 90.31 103 VAL A C 1
ATOM 857 O O . VAL A 1 103 ? -2.163 -9.992 15.125 1.00 90.31 103 VAL A O 1
ATOM 860 N N . ASP A 1 104 ? -3.435 -8.957 13.594 1.00 85.12 104 ASP A N 1
ATOM 861 C CA . ASP A 1 104 ? -3.961 -7.929 14.494 1.00 85.12 104 ASP A CA 1
ATOM 862 C C . ASP A 1 104 ? -4.790 -8.518 15.644 1.00 85.12 104 ASP A C 1
ATOM 864 O O . ASP A 1 104 ? -4.593 -8.139 16.794 1.00 85.12 104 ASP A O 1
ATOM 868 N N . VAL A 1 105 ? -5.638 -9.510 15.353 1.00 82.94 105 VAL A N 1
ATOM 869 C CA . VAL A 1 105 ? -6.443 -10.228 16.360 1.00 82.94 105 VAL A CA 1
ATOM 870 C C . VAL A 1 105 ? -5.575 -11.029 17.329 1.00 82.94 105 VAL A C 1
ATOM 872 O O . VAL A 1 105 ? -5.923 -11.161 18.499 1.00 82.94 105 VAL A O 1
ATOM 875 N N . ASN A 1 106 ? -4.447 -11.561 16.856 1.00 84.19 106 ASN A N 1
ATOM 876 C CA . ASN A 1 106 ? -3.534 -12.362 17.669 1.00 84.19 106 ASN A CA 1
ATOM 877 C C . ASN A 1 106 ? -2.462 -11.528 18.383 1.00 84.19 106 ASN A C 1
ATOM 879 O O . ASN A 1 106 ? -1.587 -12.106 19.033 1.00 84.19 106 ASN A O 1
ATOM 883 N N . LYS A 1 107 ? -2.484 -10.192 18.273 1.00 81.19 107 LYS A N 1
ATOM 884 C CA . LYS A 1 107 ? -1.572 -9.359 19.059 1.00 81.19 107 LYS A CA 1
ATOM 885 C C . LYS A 1 107 ? -1.914 -9.524 20.542 1.00 81.19 107 LYS A C 1
ATOM 887 O O . LYS A 1 107 ? -3.073 -9.326 20.908 1.00 81.19 107 LYS A O 1
ATOM 892 N N . PRO A 1 108 ? -0.940 -9.880 21.400 1.00 63.41 108 PRO A N 1
ATOM 893 C CA . PRO A 1 108 ? -1.174 -9.880 22.834 1.00 63.41 108 PRO A CA 1
ATOM 894 C C . PRO A 1 108 ? -1.590 -8.467 23.247 1.00 63.41 108 PRO A C 1
ATOM 896 O O . PRO A 1 108 ? -0.979 -7.492 22.809 1.00 63.41 108 PRO A O 1
ATOM 899 N N . SER A 1 109 ? -2.653 -8.361 24.043 1.00 65.88 109 SER A N 1
ATOM 900 C CA . SER A 1 109 ? -3.016 -7.099 24.679 1.00 65.88 109 SER A CA 1
ATOM 901 C C . SER A 1 109 ? -1.862 -6.693 25.595 1.00 65.88 109 SER A C 1
ATOM 903 O O . SER A 1 109 ? -1.633 -7.370 26.601 1.00 65.88 109 SER A O 1
ATOM 905 N N . GLU A 1 110 ? -1.112 -5.660 25.213 1.00 52.66 110 GLU A N 1
ATOM 906 C CA . GLU A 1 110 ? -0.212 -4.951 26.132 1.00 52.66 110 GLU A CA 1
ATOM 907 C C . GLU A 1 110 ? -1.005 -4.254 27.243 1.00 52.66 110 GLU A C 1
ATOM 909 O O . GLU A 1 110 ? -2.103 -3.720 26.950 1.00 52.66 110 GLU A O 1
#

Secondary structure (DSSP, 8-state):
--TTTTT--GGG--HHHHHHHHHHHHHHHHHHHHHHHHHHGGGGS-TTSHHHHHHHHHHHHHHHHHHHHHHHHHHH-HHHHHHIIIIIHHHHHHHHHHHHHHHHHTS---